Protein AF-A0A6P0XYM6-F1 (afdb_monomer_lite)

Foldseek 3Di:
DDDDDDDDDDDDPDDDDPDDPPPDDPPPPPPDPPPPPPLDLVVLLVQLQVCVVVVVLVSSLVSLVSSCVSPVLDLSSLQSNLVSCVVVVVNVSSLVSLVSSCVNPVPPPVSVVSNVD

Radius of gyration: 27.47 Å; chains: 1; bounding box: 40×89×28 Å

Sequence (117 aa):
MGGIISKLGKNLFLSVGFSLFTFLLPKVTLSQEEKLEIDDFDHWANLCSSLAEVEEYEEAIKACNTALGINPRDPFVWRDRGNIYFTLENYPEALASYSQVVKIEPNNSFAWTKQCL

Structure (mmCIF, N/CA/C/O backbone):
data_AF-A0A6P0XYM6-F1
#
_entry.id   AF-A0A6P0XYM6-F1
#
loop_
_atom_site.group_PDB
_atom_site.id
_atom_site.type_symbol
_atom_site.label_atom_id
_atom_site.label_alt_id
_atom_site.label_comp_id
_atom_site.label_asym_id
_atom_site.label_entity_id
_atom_site.label_seq_id
_atom_site.pdbx_PDB_ins_code
_atom_site.Cartn_x
_atom_site.Cartn_y
_atom_site.Cartn_z
_atom_site.occupancy
_atom_site.B_iso_or_equiv
_atom_site.auth_seq_id
_atom_site.auth_comp_id
_atom_site.auth_asym_id
_atom_site.auth_atom_id
_atom_site.pdbx_PDB_model_num
ATOM 1 N N . MET A 1 1 ? 17.983 72.719 -11.784 1.00 35.25 1 MET A N 1
ATOM 2 C CA . MET A 1 1 ? 18.115 73.626 -10.624 1.00 35.25 1 MET A CA 1
ATOM 3 C C . MET A 1 1 ? 16.992 73.321 -9.645 1.00 35.25 1 MET A C 1
ATOM 5 O O . MET A 1 1 ? 15.853 73.319 -10.082 1.00 35.25 1 MET A O 1
ATOM 9 N N . GLY A 1 2 ? 17.328 73.091 -8.371 1.00 32.12 2 GLY A N 1
ATOM 10 C CA . GLY A 1 2 ? 16.412 73.205 -7.224 1.00 32.12 2 GLY A CA 1
ATOM 11 C C . GLY A 1 2 ? 15.602 71.956 -6.866 1.00 32.12 2 GLY A C 1
ATOM 12 O O . GLY A 1 2 ? 14.736 71.548 -7.625 1.00 32.12 2 GLY A O 1
ATOM 13 N N . GLY A 1 3 ? 15.885 71.371 -5.698 1.00 36.28 3 GLY A N 1
ATOM 14 C CA . GLY A 1 3 ? 15.140 70.255 -5.105 1.00 36.28 3 GLY A CA 1
ATOM 15 C C . GLY A 1 3 ? 14.175 70.661 -3.980 1.00 36.28 3 GLY A C 1
ATOM 16 O O . GLY A 1 3 ? 13.936 71.846 -3.765 1.00 36.28 3 GLY A O 1
ATOM 17 N N . ILE A 1 4 ? 13.761 69.632 -3.216 1.00 42.31 4 ILE A N 1
ATOM 18 C CA . ILE A 1 4 ? 13.056 69.639 -1.910 1.00 42.31 4 ILE A CA 1
ATOM 19 C C . ILE A 1 4 ? 11.545 69.933 -2.064 1.00 42.31 4 ILE A C 1
ATOM 21 O O . ILE A 1 4 ? 11.159 70.916 -2.676 1.00 42.31 4 ILE A O 1
ATOM 25 N N . ILE A 1 5 ? 10.629 69.044 -1.651 1.00 45.69 5 ILE A N 1
ATOM 26 C CA . ILE A 1 5 ? 10.056 68.979 -0.291 1.00 45.69 5 ILE A CA 1
ATOM 27 C C . ILE A 1 5 ? 9.535 67.564 0.024 1.00 45.69 5 ILE A C 1
ATOM 29 O O . ILE A 1 5 ? 8.719 66.990 -0.693 1.00 45.69 5 ILE A O 1
ATOM 33 N N . SER A 1 6 ? 9.979 67.059 1.170 1.00 44.69 6 SER A N 1
ATOM 34 C CA . SER A 1 6 ? 9.407 65.975 1.962 1.00 44.69 6 SER A CA 1
ATOM 35 C C . SER A 1 6 ? 8.140 66.431 2.709 1.00 44.69 6 SER A C 1
ATOM 37 O O . SER A 1 6 ? 8.105 67.523 3.273 1.00 44.69 6 SER A O 1
ATOM 39 N N . LYS A 1 7 ? 7.107 65.583 2.792 1.00 43.75 7 LYS A N 1
ATOM 40 C CA . LYS A 1 7 ? 6.030 65.703 3.797 1.00 43.75 7 LYS A CA 1
ATOM 41 C C . LYS A 1 7 ? 5.384 64.329 3.990 1.00 43.75 7 LYS A C 1
ATOM 43 O O . LYS A 1 7 ? 4.822 63.775 3.060 1.00 43.75 7 LYS A O 1
ATOM 48 N N . LEU A 1 8 ? 5.700 63.624 5.074 1.00 33.31 8 LEU A N 1
ATOM 49 C CA . LEU A 1 8 ? 5.009 63.708 6.369 1.00 33.31 8 LEU A CA 1
ATOM 50 C C . LEU A 1 8 ? 3.490 63.534 6.249 1.00 33.31 8 LEU A C 1
ATOM 52 O O . LEU A 1 8 ? 2.782 64.438 5.822 1.00 33.31 8 LEU A O 1
ATOM 56 N N . GLY A 1 9 ? 3.025 62.392 6.748 1.00 38.97 9 GLY A N 1
ATOM 57 C CA . GLY A 1 9 ? 1.622 62.084 6.999 1.00 38.97 9 GLY A CA 1
ATOM 58 C C . GLY A 1 9 ? 1.487 60.784 7.786 1.00 38.97 9 GLY A C 1
ATOM 59 O O . GLY A 1 9 ? 0.801 59.865 7.364 1.00 38.97 9 GLY A O 1
ATOM 60 N N . LYS A 1 10 ? 2.232 60.672 8.893 1.00 42.97 10 LYS A N 1
ATOM 61 C CA . LYS A 1 10 ? 2.029 59.640 9.912 1.00 42.97 10 LYS A CA 1
ATOM 62 C C . LYS A 1 10 ? 0.618 59.773 10.506 1.00 42.97 10 LYS A C 1
ATOM 64 O O . LYS A 1 10 ? 0.174 60.891 10.743 1.00 42.97 10 LYS A O 1
ATOM 69 N N . ASN A 1 11 ? 0.055 58.627 10.886 1.00 37.22 11 ASN A N 1
ATOM 70 C CA . ASN A 1 11 ? -0.960 58.452 11.930 1.00 37.22 11 ASN A CA 1
ATOM 71 C C . ASN A 1 11 ? -2.390 58.900 11.598 1.00 37.22 11 ASN A C 1
ATOM 73 O O . ASN A 1 11 ? -2.699 60.073 11.759 1.00 37.22 11 ASN A O 1
ATOM 77 N N . LEU A 1 12 ? -3.284 57.938 11.314 1.00 40.41 12 LEU A N 1
ATOM 78 C CA . LEU A 1 12 ? -4.604 57.885 11.969 1.00 40.41 12 LEU A CA 1
ATOM 79 C C . LEU A 1 12 ? -5.346 56.548 11.735 1.00 40.41 12 LEU A C 1
ATOM 81 O O . LEU A 1 12 ? -6.488 56.529 11.296 1.00 40.41 12 LEU A O 1
ATOM 85 N N . PHE A 1 13 ? -4.737 55.402 12.058 1.00 49.50 13 PHE A N 1
ATOM 86 C CA . PHE A 1 13 ? -5.542 54.209 12.367 1.00 49.50 13 PHE A CA 1
ATOM 87 C C . PHE A 1 13 ? -5.931 54.268 13.840 1.00 49.50 13 PHE A C 1
ATOM 89 O O . PHE A 1 13 ? -5.355 53.584 14.678 1.00 49.50 13 PHE A O 1
ATOM 96 N N . LEU A 1 14 ? -6.885 55.137 14.159 1.00 37.50 14 LEU A N 1
ATOM 97 C CA . LEU A 1 14 ? -7.653 55.034 15.389 1.00 37.50 14 LEU A CA 1
ATOM 98 C C . LEU A 1 14 ? -9.105 55.372 15.075 1.00 37.50 14 LEU A C 1
ATOM 100 O O . LEU A 1 14 ? -9.419 56.502 14.727 1.00 37.50 14 LEU A O 1
ATOM 104 N N . SER A 1 15 ? -9.946 54.347 15.240 1.00 49.22 15 SER A N 1
ATOM 105 C CA . SER A 1 15 ? -11.312 54.441 15.754 1.00 49.22 15 SER A CA 1
ATOM 106 C C . SER A 1 15 ? -12.182 55.539 15.136 1.00 49.22 15 SER A C 1
ATOM 108 O O . SER A 1 15 ? -12.151 56.650 15.641 1.00 49.22 15 SER A O 1
ATOM 110 N N . VAL A 1 16 ? -13.038 55.195 14.167 1.00 39.41 16 VAL A N 1
ATOM 111 C CA . VAL A 1 16 ? -14.505 55.403 14.214 1.00 39.41 16 VAL A CA 1
ATOM 112 C C . VAL A 1 16 ? -15.128 54.604 13.055 1.00 39.41 16 VAL A C 1
ATOM 114 O O . VAL A 1 16 ? -14.701 54.736 11.914 1.00 39.41 16 VAL A O 1
ATOM 117 N N . GLY A 1 17 ? -16.191 53.842 13.330 1.00 40.00 17 GLY A N 1
ATOM 118 C CA . GLY A 1 17 ? -17.295 53.735 12.368 1.00 40.00 17 GLY A CA 1
ATOM 119 C C . GLY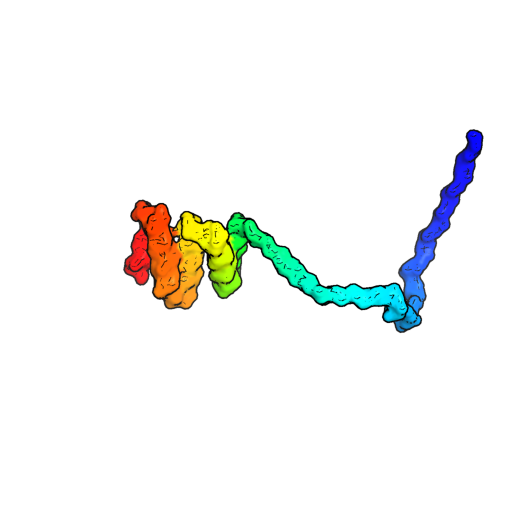 A 1 17 ? -17.435 52.431 11.591 1.00 40.00 17 GLY A C 1
ATOM 120 O O . GLY A 1 17 ? -17.285 52.391 10.374 1.00 40.00 17 GLY A O 1
ATOM 121 N N . PHE A 1 18 ? -17.877 51.387 12.285 1.00 55.28 18 PHE A N 1
ATOM 122 C CA . PHE A 1 18 ? -18.618 50.268 11.708 1.00 55.28 18 PHE A CA 1
ATOM 123 C C . PHE A 1 18 ? -19.977 50.770 11.168 1.00 55.28 18 PHE A C 1
ATOM 125 O O . PHE A 1 18 ? -20.994 50.605 11.827 1.00 55.28 18 PHE A O 1
ATOM 132 N N . SER A 1 19 ? -20.008 51.494 10.044 1.00 52.81 19 SER A N 1
ATOM 133 C CA . SER A 1 19 ? -21.212 51.749 9.221 1.00 52.81 19 SER A CA 1
ATOM 134 C C . SER A 1 19 ? -20.882 52.714 8.088 1.00 52.81 19 SER A C 1
ATOM 136 O O . SER A 1 19 ? -21.000 53.920 8.258 1.00 52.81 19 SER A O 1
ATOM 138 N N . LEU A 1 20 ? -20.437 52.167 6.952 1.00 44.12 20 LEU A N 1
ATOM 139 C CA . LEU A 1 20 ? -20.829 52.580 5.588 1.00 44.12 20 LEU A CA 1
ATOM 140 C C . LEU A 1 20 ? -20.044 51.827 4.494 1.00 44.12 20 LEU A C 1
ATOM 142 O O . LEU A 1 20 ? -20.381 51.942 3.321 1.00 44.12 20 LEU A O 1
ATOM 146 N N . PHE A 1 21 ? -19.024 51.030 4.836 1.00 47.12 21 PHE A N 1
ATOM 147 C CA . PHE A 1 21 ? -18.180 50.358 3.834 1.00 47.12 21 PHE A CA 1
ATOM 148 C C . PHE A 1 21 ? -18.735 49.015 3.318 1.00 47.12 21 PHE A C 1
ATOM 150 O O . PHE A 1 21 ? -17.989 48.157 2.863 1.00 47.12 21 PHE A O 1
ATOM 157 N N . THR A 1 22 ? -20.047 48.793 3.380 1.00 53.75 22 THR A N 1
ATOM 158 C CA . THR A 1 22 ? -20.675 47.598 2.784 1.00 53.75 22 THR A CA 1
ATOM 159 C C . THR A 1 22 ? -21.332 47.868 1.431 1.00 53.75 22 THR A C 1
ATOM 161 O O . THR A 1 22 ? -21.960 46.965 0.888 1.00 53.75 22 THR A O 1
ATOM 164 N N . PHE A 1 23 ? -21.179 49.067 0.848 1.00 56.94 23 PHE A N 1
ATOM 165 C CA . PHE A 1 23 ? -21.904 49.435 -0.378 1.00 56.94 23 PHE A CA 1
ATOM 166 C C . PHE A 1 23 ? -21.067 49.667 -1.644 1.00 56.94 23 PHE A C 1
ATOM 168 O O . PHE A 1 23 ? -21.627 50.046 -2.668 1.00 56.94 23 PHE A O 1
ATOM 175 N N . LEU A 1 24 ? -19.755 49.404 -1.640 1.00 49.81 24 LEU A N 1
ATOM 176 C CA . LEU A 1 24 ? -18.972 49.455 -2.882 1.00 49.81 24 LEU A CA 1
ATOM 177 C C . LEU A 1 24 ? -17.765 48.511 -2.881 1.00 49.81 24 LEU A C 1
ATOM 179 O O . LEU A 1 24 ? -16.643 48.904 -3.183 1.00 49.81 24 LEU A O 1
ATOM 183 N N . LEU A 1 25 ? -18.000 47.243 -2.565 1.00 48.12 25 LEU A N 1
ATOM 184 C CA . LEU A 1 25 ? -17.177 46.179 -3.124 1.00 48.12 25 LEU A CA 1
ATOM 185 C C . LEU A 1 25 ? -18.096 45.393 -4.058 1.00 48.12 25 LEU A C 1
ATOM 187 O O . LEU A 1 25 ? -19.218 45.073 -3.646 1.00 48.12 25 LEU A O 1
ATOM 191 N N . PRO A 1 26 ? -17.693 45.100 -5.311 1.00 42.78 26 PRO A N 1
ATOM 192 C CA . PRO A 1 26 ? -18.395 44.075 -6.065 1.00 42.78 26 PRO A CA 1
ATOM 193 C C . PRO A 1 26 ? -18.483 42.856 -5.151 1.00 42.78 26 PRO A C 1
ATOM 195 O O . PRO A 1 26 ? -17.541 42.579 -4.405 1.00 42.78 26 PRO A O 1
ATOM 198 N N . LYS A 1 27 ? -19.629 42.170 -5.154 1.00 50.44 27 LYS A N 1
ATOM 199 C CA . LYS A 1 27 ? -19.742 40.849 -4.543 1.00 50.44 27 LYS A CA 1
ATOM 200 C C . LYS A 1 27 ? -18.670 39.987 -5.208 1.00 50.44 27 LYS A C 1
ATOM 202 O O . LYS A 1 27 ? -18.920 39.413 -6.261 1.00 50.44 27 LYS A O 1
ATOM 207 N N . VAL A 1 28 ? -17.469 39.956 -4.635 1.00 46.78 28 VAL A N 1
ATOM 208 C CA . VAL A 1 28 ? -16.480 38.918 -4.871 1.00 46.78 28 VAL A CA 1
ATOM 209 C C . VAL A 1 28 ? -17.150 37.712 -4.258 1.00 46.78 28 VAL A C 1
ATOM 211 O O . VAL A 1 28 ? -17.059 37.444 -3.062 1.00 46.78 28 VAL A O 1
ATOM 214 N N . THR A 1 29 ? -17.989 37.077 -5.063 1.00 44.38 29 THR A N 1
ATOM 215 C CA . THR A 1 29 ? -18.433 35.734 -4.802 1.00 44.38 29 THR A CA 1
ATOM 216 C C . THR A 1 29 ? -17.140 34.936 -4.776 1.00 44.38 29 THR A C 1
ATOM 218 O O . THR A 1 29 ? -16.540 34.673 -5.814 1.00 44.38 29 THR A O 1
ATOM 221 N N . LEU A 1 30 ? -16.662 34.624 -3.570 1.00 48.62 30 LEU A N 1
ATOM 222 C CA . LEU A 1 30 ? -15.760 33.504 -3.329 1.00 48.62 30 LEU A CA 1
ATOM 223 C C . LEU A 1 30 ? -16.553 32.240 -3.697 1.00 48.62 30 LEU A C 1
ATOM 225 O O . LEU A 1 30 ? -17.030 31.505 -2.844 1.00 48.62 30 LEU A O 1
ATOM 229 N N . SER A 1 31 ? -16.837 32.078 -4.984 1.00 42.66 31 SER A N 1
ATOM 230 C CA . SER A 1 31 ? -17.588 30.980 -5.575 1.00 42.66 31 SER A CA 1
ATOM 231 C C . SER A 1 31 ? -16.676 30.344 -6.603 1.00 42.66 31 SER A C 1
ATOM 233 O O . SER A 1 31 ? -16.798 30.585 -7.798 1.00 42.66 31 SER A O 1
ATOM 235 N N . GLN A 1 32 ? -15.642 29.715 -6.071 1.00 41.91 32 GLN A N 1
ATOM 236 C CA . GLN A 1 32 ? -15.184 28.367 -6.365 1.00 41.91 32 GLN A CA 1
ATOM 237 C C . GLN A 1 32 ? -13.833 28.296 -5.650 1.00 41.91 32 GLN A C 1
ATOM 239 O O . GLN A 1 32 ? -12.910 29.026 -6.006 1.00 41.91 32 GLN A O 1
ATOM 244 N N . GLU A 1 33 ? -13.705 27.457 -4.623 1.00 50.03 33 GLU A N 1
ATOM 245 C CA . GLU A 1 33 ? -12.384 26.916 -4.314 1.00 50.03 33 GLU A CA 1
ATOM 246 C C . GLU A 1 33 ? -11.983 26.132 -5.563 1.00 50.03 33 GLU A C 1
ATOM 248 O O . GLU A 1 33 ? -12.487 25.038 -5.820 1.00 50.03 33 GLU A O 1
ATOM 253 N N . GLU A 1 34 ? -11.183 26.757 -6.423 1.00 52.84 34 GLU A N 1
ATOM 254 C CA . GLU A 1 34 ? -10.508 26.075 -7.512 1.00 52.84 34 GLU A CA 1
ATOM 255 C C . GLU A 1 34 ? -9.600 25.051 -6.838 1.00 52.84 34 GLU A C 1
ATOM 257 O O . GLU A 1 34 ? -8.527 25.379 -6.333 1.00 52.84 34 GLU A O 1
ATOM 262 N N . LYS A 1 35 ? -10.107 23.822 -6.702 1.00 53.44 35 LYS A N 1
ATOM 263 C CA . LYS A 1 35 ? -9.343 22.678 -6.228 1.00 53.44 35 LYS A CA 1
ATOM 264 C C . LYS A 1 35 ? -8.232 22.495 -7.247 1.00 53.44 35 LYS A C 1
ATOM 266 O O . LYS A 1 35 ? -8.457 21.867 -8.276 1.00 53.44 35 LYS A O 1
ATOM 271 N N . LEU A 1 36 ? -7.090 23.130 -6.991 1.00 60.19 36 LEU A N 1
ATOM 272 C CA . LEU A 1 36 ? -5.899 23.013 -7.811 1.00 60.19 36 LEU A CA 1
ATOM 273 C C . LEU A 1 36 ? -5.631 21.515 -7.945 1.00 60.19 36 LEU A C 1
ATOM 275 O O . LEU A 1 36 ? -5.310 20.843 -6.963 1.00 60.19 36 LEU A O 1
ATOM 279 N N . GLU A 1 37 ? -5.878 20.981 -9.136 1.00 60.25 37 GLU A N 1
ATOM 280 C CA . GLU A 1 37 ? -5.621 19.587 -9.450 1.00 60.25 37 GLU A CA 1
ATOM 281 C C . GLU A 1 37 ? -4.107 19.457 -9.578 1.00 60.25 37 GLU A C 1
ATOM 283 O O . GLU A 1 37 ? -3.517 19.660 -10.635 1.00 60.25 37 GLU A O 1
ATOM 288 N N . ILE A 1 38 ? -3.458 19.249 -8.434 1.00 70.06 38 ILE A N 1
ATOM 289 C CA . ILE A 1 38 ? -2.038 18.937 -8.370 1.00 70.06 38 ILE A CA 1
ATOM 290 C C . ILE A 1 38 ? -1.911 17.510 -8.910 1.00 70.06 38 ILE A C 1
ATOM 292 O O . ILE A 1 38 ? -2.043 16.549 -8.159 1.00 70.06 38 ILE A O 1
ATOM 296 N N . ASP A 1 39 ? -1.725 17.367 -10.220 1.00 78.12 39 ASP A N 1
ATOM 297 C CA . ASP A 1 39 ? -1.426 16.092 -10.889 1.00 78.12 39 ASP A CA 1
ATOM 298 C C . ASP A 1 39 ? 0.075 15.776 -10.779 1.00 78.12 39 ASP A C 1
ATOM 300 O O . ASP A 1 39 ? 0.798 15.646 -11.765 1.00 78.12 39 ASP A O 1
ATOM 304 N N . ASP A 1 40 ? 0.575 15.766 -9.544 1.00 91.12 40 ASP A N 1
ATOM 305 C CA . ASP A 1 40 ? 1.959 15.429 -9.231 1.00 91.12 40 ASP A CA 1
ATOM 306 C C . ASP A 1 40 ? 1.995 14.127 -8.435 1.00 91.12 40 ASP A C 1
ATOM 308 O O . ASP A 1 40 ? 1.483 14.044 -7.314 1.00 91.12 40 ASP A O 1
ATOM 312 N N . PHE A 1 41 ? 2.599 13.100 -9.029 1.00 95.25 41 PHE A N 1
ATOM 313 C CA . PHE A 1 41 ? 2.739 11.791 -8.404 1.00 95.25 41 PHE A CA 1
ATOM 314 C C . PHE A 1 41 ? 3.464 11.888 -7.059 1.00 95.25 41 PHE A C 1
ATOM 316 O O . PHE A 1 41 ? 2.985 11.323 -6.073 1.00 95.25 41 PHE A O 1
ATOM 323 N N . ASP A 1 42 ? 4.578 12.625 -7.007 1.00 96.06 42 ASP A N 1
ATOM 324 C CA . ASP A 1 42 ? 5.419 12.698 -5.813 1.00 96.06 42 ASP A CA 1
ATOM 325 C C . ASP A 1 42 ? 4.656 13.349 -4.657 1.00 96.06 42 ASP A C 1
ATOM 327 O O . ASP A 1 42 ? 4.730 12.884 -3.518 1.00 96.06 42 ASP A O 1
ATOM 331 N N . HIS A 1 43 ? 3.860 14.384 -4.936 1.00 95.62 43 HIS A N 1
ATOM 332 C CA . HIS A 1 43 ? 2.981 14.995 -3.944 1.00 95.62 43 HIS A CA 1
ATOM 333 C C . HIS A 1 43 ? 2.023 13.976 -3.309 1.00 95.62 43 HIS A C 1
ATOM 335 O O . HIS A 1 43 ? 1.991 13.845 -2.083 1.00 95.62 43 HIS A O 1
ATOM 341 N N . TRP A 1 44 ? 1.262 13.236 -4.120 1.00 97.62 44 TRP A N 1
ATOM 342 C CA . TRP A 1 44 ? 0.271 12.284 -3.609 1.00 97.62 44 TRP A CA 1
ATOM 343 C C . TRP A 1 44 ? 0.903 11.060 -2.944 1.00 97.62 44 TRP A C 1
ATOM 345 O O . TRP A 1 44 ? 0.367 10.570 -1.948 1.00 97.62 44 TRP A O 1
ATOM 355 N N . ALA A 1 45 ? 2.041 10.582 -3.452 1.00 98.25 45 ALA A N 1
ATOM 356 C CA . ALA A 1 45 ? 2.785 9.475 -2.858 1.00 98.25 45 ALA A CA 1
ATOM 357 C C . ALA A 1 45 ? 3.336 9.856 -1.475 1.00 98.25 45 ALA A C 1
ATOM 359 O O . ALA A 1 45 ? 3.142 9.122 -0.503 1.00 98.25 45 ALA A O 1
ATOM 360 N N . ASN A 1 46 ? 3.938 11.042 -1.355 1.00 98.12 46 ASN A N 1
ATOM 361 C CA . ASN A 1 46 ? 4.416 11.551 -0.071 1.00 98.12 46 ASN A CA 1
ATOM 362 C C . ASN A 1 46 ? 3.256 11.793 0.901 1.00 98.12 46 ASN A C 1
ATOM 364 O O . ASN A 1 46 ? 3.350 11.420 2.066 1.00 98.12 46 ASN A O 1
ATOM 368 N N . LEU A 1 47 ? 2.139 12.352 0.425 1.00 97.50 47 LEU A N 1
ATOM 369 C CA . LEU A 1 47 ? 0.953 12.579 1.250 1.00 97.50 47 LEU A CA 1
ATOM 370 C C . LEU A 1 47 ? 0.352 11.264 1.775 1.00 97.50 47 LEU A C 1
ATOM 372 O O . LEU A 1 47 ? 0.022 11.184 2.954 1.00 97.50 47 LEU A O 1
ATOM 376 N N . CYS A 1 48 ? 0.258 10.231 0.931 1.00 98.44 48 CYS A N 1
ATOM 377 C CA . CYS A 1 48 ? -0.135 8.867 1.313 1.00 98.44 48 CYS A CA 1
ATOM 378 C C . CYS A 1 48 ? 0.723 8.345 2.475 1.00 98.44 48 CYS A C 1
ATOM 380 O O . CYS A 1 48 ? 0.177 7.935 3.500 1.00 98.44 48 CYS A O 1
ATOM 382 N N . SER A 1 49 ? 2.053 8.421 2.350 1.00 98.44 49 SER A N 1
ATOM 383 C CA . SER A 1 49 ? 2.978 7.975 3.397 1.00 98.44 49 SER A CA 1
ATOM 384 C C . SER A 1 49 ? 2.841 8.803 4.677 1.00 98.44 49 SER A C 1
ATOM 386 O O . SER A 1 49 ? 2.693 8.241 5.758 1.00 98.44 49 SER A O 1
ATOM 388 N N . SER A 1 50 ? 2.851 10.135 4.580 1.00 98.44 50 SER A N 1
ATOM 389 C CA . SER A 1 50 ? 2.801 11.013 5.755 1.00 98.44 50 SER A CA 1
ATOM 390 C C . SER A 1 50 ? 1.488 10.902 6.526 1.00 98.44 50 SER A C 1
ATOM 392 O O . SER A 1 50 ? 1.507 10.923 7.751 1.00 98.44 50 SER A O 1
ATOM 394 N N . LEU A 1 51 ? 0.352 10.760 5.836 1.00 98.56 51 LEU A N 1
ATOM 395 C CA . LEU A 1 51 ? -0.942 10.549 6.492 1.00 98.56 51 LEU A CA 1
ATOM 396 C C . LEU A 1 51 ? -1.007 9.189 7.191 1.00 98.56 51 LEU A C 1
ATOM 398 O O . LEU A 1 51 ? -1.538 9.099 8.294 1.00 98.56 51 LEU A O 1
ATOM 402 N N . ALA A 1 52 ? -0.419 8.149 6.592 1.00 98.19 52 ALA A N 1
ATOM 403 C CA . ALA A 1 52 ? -0.323 6.838 7.225 1.00 98.19 52 ALA A CA 1
ATOM 404 C C . ALA A 1 52 ? 0.520 6.872 8.510 1.00 98.19 52 ALA A C 1
ATOM 406 O O . ALA A 1 52 ? 0.175 6.201 9.479 1.00 98.19 52 ALA A O 1
ATOM 407 N N . GLU A 1 53 ? 1.598 7.663 8.539 1.00 98.06 53 GLU A N 1
ATOM 408 C CA . GLU A 1 53 ? 2.451 7.841 9.725 1.00 98.06 53 GLU A CA 1
ATOM 409 C C . GLU A 1 53 ? 1.736 8.537 10.889 1.00 98.06 53 GLU A C 1
ATOM 411 O O . GLU A 1 53 ? 2.059 8.269 12.046 1.00 98.06 53 GLU A O 1
ATOM 416 N N . VAL A 1 54 ? 0.773 9.417 10.598 1.00 98.31 54 VAL A N 1
ATOM 417 C CA . VAL A 1 54 ? -0.069 10.075 11.614 1.00 98.31 54 VAL A CA 1
ATOM 418 C C . VAL A 1 54 ? -1.410 9.367 11.830 1.00 98.31 54 VAL A C 1
ATOM 420 O O . VAL A 1 54 ? -2.281 9.915 12.496 1.00 98.31 54 VAL A O 1
ATOM 423 N N . GLU A 1 55 ? -1.557 8.151 11.296 1.00 97.56 55 GLU A N 1
ATOM 424 C CA . GLU A 1 55 ? -2.725 7.275 11.458 1.00 97.56 55 GLU A CA 1
ATOM 425 C C . GLU A 1 55 ? -4.048 7.824 10.877 1.00 97.56 55 GLU A C 1
ATOM 427 O O . GLU A 1 55 ? -5.128 7.332 11.196 1.00 97.56 55 GLU A O 1
ATOM 432 N N . GLU A 1 56 ? -3.977 8.792 9.960 1.00 98.44 56 GLU A N 1
ATOM 433 C CA . GLU A 1 56 ? -5.127 9.321 9.206 1.00 98.44 56 GLU A CA 1
ATOM 434 C C . GLU A 1 56 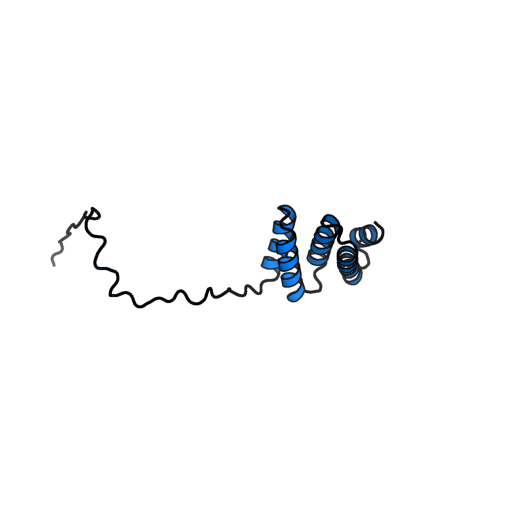? -5.401 8.419 7.988 1.00 98.44 56 GLU A C 1
ATOM 436 O O . GLU A 1 56 ? -5.120 8.758 6.830 1.00 98.44 56 GLU A O 1
ATOM 441 N N . TYR A 1 57 ? -5.861 7.196 8.257 1.00 98.44 57 TYR A N 1
ATOM 442 C CA . TYR A 1 57 ? -5.851 6.101 7.287 1.00 98.44 57 TYR A CA 1
ATOM 443 C C . TYR A 1 57 ? -6.800 6.297 6.097 1.00 98.44 57 TYR A C 1
ATOM 445 O O . TYR A 1 57 ? -6.442 5.946 4.967 1.00 98.44 57 TYR A O 1
ATOM 453 N N . GLU A 1 58 ? -7.994 6.851 6.297 1.00 98.12 58 GLU A N 1
ATOM 454 C CA . GLU A 1 58 ? -8.958 7.094 5.221 1.00 98.12 58 GLU A CA 1
ATOM 455 C C . GLU A 1 58 ? -8.427 8.109 4.199 1.00 98.12 58 GLU A C 1
ATOM 457 O O . GLU A 1 58 ? -8.521 7.895 2.983 1.00 98.12 58 GLU A O 1
ATOM 462 N N . GLU A 1 59 ? -7.854 9.212 4.672 1.00 97.94 59 GLU A N 1
ATOM 463 C CA . GLU A 1 59 ? -7.215 10.240 3.853 1.00 97.94 59 GLU A CA 1
ATOM 464 C C . GLU A 1 59 ? -5.952 9.692 3.188 1.00 97.94 59 GLU A C 1
ATOM 466 O O . GLU A 1 59 ? -5.746 9.937 1.993 1.00 97.94 59 GLU A O 1
ATOM 471 N N . ALA A 1 60 ? -5.158 8.896 3.910 1.00 98.62 60 ALA A N 1
ATOM 472 C CA . ALA A 1 60 ? -3.989 8.222 3.358 1.00 98.62 60 ALA A CA 1
ATOM 473 C C . ALA A 1 60 ? -4.385 7.337 2.171 1.00 98.62 60 ALA A C 1
ATOM 475 O O . ALA A 1 60 ? -3.834 7.492 1.084 1.00 98.62 60 ALA A O 1
ATOM 476 N N . ILE A 1 61 ? -5.409 6.488 2.316 1.00 98.81 61 ILE A N 1
ATOM 477 C CA . ILE A 1 61 ? -5.914 5.631 1.231 1.00 98.81 61 ILE A CA 1
ATOM 478 C C . ILE A 1 61 ? -6.341 6.460 0.016 1.00 98.81 61 ILE A C 1
ATOM 480 O O . ILE A 1 61 ? -6.020 6.086 -1.117 1.00 98.81 61 ILE A O 1
ATOM 484 N N . LYS A 1 62 ? -7.050 7.581 0.218 1.00 98.44 62 LYS A N 1
ATOM 485 C CA . LYS A 1 62 ? -7.429 8.484 -0.885 1.00 98.44 62 LYS A CA 1
ATOM 486 C C . LYS A 1 62 ? -6.183 9.006 -1.600 1.00 98.44 62 LYS A C 1
ATOM 488 O O . LYS A 1 62 ? -6.131 8.928 -2.824 1.00 98.44 62 LYS A O 1
ATOM 493 N N . ALA A 1 63 ? -5.178 9.469 -0.858 1.00 98.19 63 ALA A N 1
ATOM 494 C CA . ALA A 1 63 ? -3.924 9.952 -1.429 1.00 98.19 63 ALA A CA 1
ATOM 495 C C . ALA A 1 63 ? -3.168 8.848 -2.185 1.00 98.19 63 ALA A C 1
ATOM 497 O O . ALA A 1 63 ? -2.754 9.067 -3.324 1.00 98.19 63 ALA A O 1
ATOM 498 N N . CYS A 1 64 ? -3.077 7.637 -1.621 1.00 98.56 64 CYS A N 1
ATOM 499 C CA . CYS A 1 64 ? -2.443 6.500 -2.287 1.00 98.56 64 CYS A CA 1
ATOM 500 C C . CYS A 1 64 ? -3.179 6.151 -3.588 1.00 98.56 64 CYS A C 1
ATOM 502 O O . CYS A 1 64 ? -2.552 5.880 -4.606 1.00 98.56 64 CYS A O 1
ATOM 504 N N . ASN A 1 65 ? -4.515 6.170 -3.584 1.00 98.56 65 ASN A N 1
ATOM 505 C CA . ASN A 1 65 ? -5.311 5.890 -4.777 1.00 98.56 65 ASN A CA 1
ATOM 506 C C . ASN A 1 65 ? -5.134 6.957 -5.858 1.00 98.56 65 ASN A C 1
ATOM 508 O O . ASN A 1 65 ? -5.056 6.599 -7.031 1.00 98.56 65 ASN A O 1
ATOM 512 N N . THR A 1 66 ? -5.027 8.234 -5.484 1.00 97.19 66 THR A N 1
ATOM 513 C CA . THR A 1 66 ? -4.701 9.296 -6.441 1.00 97.19 66 THR A CA 1
ATOM 514 C C . THR A 1 66 ? -3.308 9.082 -7.031 1.00 97.19 66 THR A C 1
ATOM 516 O O . THR A 1 66 ? -3.182 9.025 -8.250 1.00 97.19 66 THR A O 1
ATOM 519 N N . ALA A 1 67 ? -2.285 8.845 -6.200 1.00 98.19 67 ALA A N 1
ATOM 520 C CA . ALA A 1 67 ? -0.924 8.557 -6.665 1.00 98.19 67 ALA A CA 1
ATOM 521 C C . ALA A 1 67 ? -0.879 7.352 -7.622 1.00 98.19 67 ALA A C 1
ATOM 523 O O . ALA A 1 67 ? -0.268 7.421 -8.686 1.00 98.19 67 ALA A O 1
ATOM 524 N N . LEU A 1 68 ? -1.583 6.266 -7.291 1.00 98.19 68 LEU A N 1
ATOM 525 C CA . LEU A 1 68 ? -1.689 5.074 -8.141 1.00 98.19 68 LEU A CA 1
ATOM 526 C C . LEU A 1 68 ? -2.515 5.306 -9.414 1.00 98.19 68 LEU A C 1
ATOM 528 O O . LEU A 1 68 ? -2.331 4.584 -10.392 1.00 98.19 68 LEU A O 1
ATOM 532 N N . GLY A 1 69 ? -3.413 6.292 -9.417 1.00 97.50 69 GLY A N 1
ATOM 533 C CA . GLY A 1 69 ? -4.099 6.758 -10.621 1.00 97.50 69 GLY A CA 1
ATOM 534 C C . GLY A 1 69 ? -3.144 7.429 -11.611 1.00 97.50 69 GLY A C 1
ATOM 535 O O . GLY A 1 69 ? -3.305 7.249 -12.816 1.00 97.50 69 GLY A O 1
ATOM 536 N N . ILE A 1 70 ? -2.127 8.131 -11.100 1.00 95.94 70 ILE A N 1
ATOM 537 C CA . ILE A 1 70 ? -1.089 8.809 -11.893 1.00 95.94 70 ILE A CA 1
ATOM 538 C C . ILE A 1 70 ? -0.013 7.808 -12.341 1.00 95.94 70 ILE A C 1
ATOM 540 O O . ILE A 1 70 ? 0.291 7.694 -13.529 1.00 95.94 70 ILE A O 1
ATOM 544 N N . ASN A 1 71 ? 0.543 7.035 -11.402 1.00 96.88 71 ASN A N 1
ATOM 545 C CA . ASN A 1 71 ? 1.518 5.981 -11.675 1.00 96.88 71 ASN A CA 1
ATOM 546 C C . ASN A 1 71 ? 1.101 4.652 -11.015 1.00 96.88 71 ASN A C 1
ATOM 548 O O . ASN A 1 71 ? 1.449 4.377 -9.864 1.00 96.88 71 ASN A O 1
ATOM 552 N N . PRO A 1 72 ? 0.430 3.757 -11.760 1.00 97.69 72 PRO A N 1
ATOM 553 C CA . PRO A 1 72 ? -0.051 2.486 -11.220 1.00 97.69 72 PRO A CA 1
ATOM 554 C C . PRO A 1 72 ? 1.059 1.448 -11.016 1.00 97.69 72 PRO A C 1
ATOM 556 O O . PRO A 1 72 ? 0.776 0.340 -10.558 1.00 97.69 72 PRO A O 1
ATOM 559 N N . ARG A 1 73 ? 2.306 1.744 -11.401 1.00 97.50 73 ARG A N 1
ATOM 560 C CA . ARG A 1 73 ? 3.436 0.807 -11.330 1.00 97.50 73 ARG A CA 1
ATOM 561 C C . ARG A 1 73 ? 4.409 1.122 -10.199 1.00 97.50 73 ARG A C 1
ATOM 563 O O . ARG A 1 73 ? 5.473 0.512 -10.176 1.00 97.50 73 ARG A O 1
ATOM 570 N N . ASP A 1 74 ? 4.069 2.028 -9.285 1.00 98.19 74 ASP A N 1
ATOM 571 C CA . ASP A 1 74 ? 4.928 2.313 -8.141 1.00 98.19 74 ASP A CA 1
ATOM 572 C C . ASP A 1 74 ? 4.744 1.279 -7.010 1.00 98.19 74 ASP A C 1
ATOM 574 O O . ASP A 1 74 ? 3.672 1.212 -6.400 1.00 98.19 74 ASP A O 1
ATOM 578 N N . PRO A 1 75 ? 5.758 0.449 -6.710 1.00 97.75 75 PRO A N 1
ATOM 579 C CA . PRO A 1 75 ? 5.640 -0.599 -5.702 1.00 97.75 75 PRO A CA 1
ATOM 580 C C . PRO A 1 75 ? 5.588 -0.046 -4.270 1.00 97.75 75 PRO A C 1
ATOM 582 O O . PRO A 1 75 ? 5.047 -0.721 -3.392 1.00 97.75 75 PRO A O 1
ATOM 585 N N . PHE A 1 76 ? 6.110 1.158 -4.012 1.00 97.94 76 PHE A N 1
ATOM 586 C CA . PHE A 1 76 ? 6.116 1.757 -2.677 1.00 97.94 76 PHE A CA 1
ATOM 587 C C . PHE A 1 76 ? 4.716 2.215 -2.277 1.00 97.94 76 PHE A C 1
ATOM 589 O O . PHE A 1 76 ? 4.246 1.836 -1.208 1.00 97.94 76 PHE A O 1
ATOM 596 N N . VAL A 1 77 ? 3.993 2.898 -3.164 1.00 98.56 77 VAL A N 1
ATOM 597 C CA . VAL A 1 77 ? 2.613 3.321 -2.887 1.00 98.56 77 VAL A CA 1
ATOM 598 C C . VAL A 1 77 ? 1.686 2.110 -2.717 1.00 98.56 77 VAL A C 1
ATOM 600 O O . VAL A 1 77 ? 0.855 2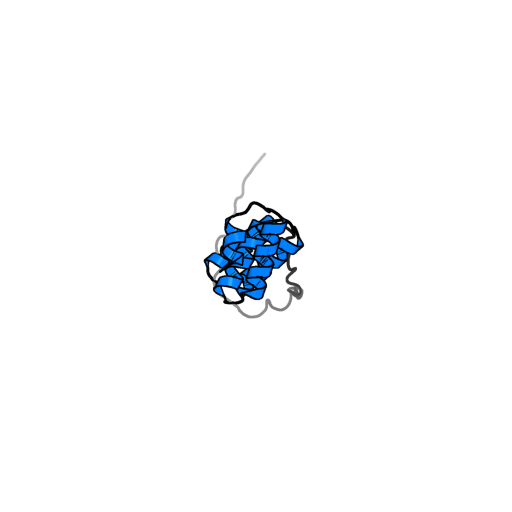.089 -1.808 1.00 98.56 77 VAL A O 1
ATOM 603 N N . TRP A 1 78 ? 1.843 1.052 -3.525 1.00 98.69 78 TRP A N 1
ATOM 604 C CA . TRP A 1 78 ? 1.099 -0.203 -3.321 1.00 98.69 78 TRP A CA 1
ATOM 605 C C . TRP A 1 78 ? 1.414 -0.860 -1.973 1.00 98.69 78 TRP A C 1
ATOM 607 O O . TRP A 1 78 ? 0.509 -1.379 -1.314 1.00 98.69 78 TRP A O 1
ATOM 617 N N . ARG A 1 79 ? 2.683 -0.843 -1.552 1.00 98.38 79 ARG A N 1
ATOM 618 C CA . ARG A 1 79 ? 3.112 -1.360 -0.249 1.00 98.38 79 ARG A CA 1
ATOM 619 C C . ARG A 1 79 ? 2.494 -0.558 0.892 1.00 98.38 79 ARG A C 1
ATOM 621 O O . ARG A 1 79 ? 1.962 -1.165 1.819 1.00 98.38 79 ARG A O 1
ATOM 628 N N . ASP A 1 80 ? 2.547 0.766 0.821 1.00 98.56 80 ASP A N 1
ATOM 629 C CA . ASP A 1 80 ? 2.053 1.649 1.878 1.00 98.56 80 ASP A CA 1
ATOM 630 C C . ASP A 1 80 ? 0.533 1.526 2.004 1.00 98.56 80 ASP A C 1
ATOM 632 O O . ASP A 1 80 ? 0.022 1.292 3.098 1.00 98.56 80 ASP A O 1
ATOM 636 N N . ARG A 1 81 ? -0.187 1.487 0.876 1.00 98.75 81 ARG A N 1
ATOM 637 C CA . ARG A 1 81 ? -1.622 1.180 0.860 1.00 98.75 81 ARG A CA 1
ATOM 638 C C . ARG A 1 81 ? -1.940 -0.193 1.456 1.00 98.75 81 ARG A C 1
ATOM 640 O O . ARG A 1 81 ? -2.910 -0.333 2.196 1.00 98.75 81 ARG A O 1
ATOM 647 N N . GLY A 1 82 ? -1.122 -1.202 1.155 1.00 98.31 82 GLY A N 1
ATOM 648 C CA . GLY A 1 82 ? -1.246 -2.533 1.749 1.00 98.31 82 GLY A CA 1
ATOM 649 C C . GLY A 1 82 ? -1.058 -2.521 3.266 1.00 98.31 82 GLY A C 1
ATOM 650 O O . GLY A 1 82 ? -1.848 -3.133 3.978 1.00 98.31 82 GLY A O 1
ATOM 651 N N . ASN A 1 83 ? -0.063 -1.782 3.764 1.00 98.38 83 ASN A N 1
ATOM 652 C CA . ASN A 1 83 ? 0.183 -1.622 5.198 1.00 98.38 83 ASN A CA 1
ATOM 653 C C . ASN A 1 83 ? -0.983 -0.921 5.900 1.00 98.38 83 ASN A C 1
ATOM 655 O O . ASN A 1 83 ? -1.404 -1.392 6.951 1.00 98.38 83 ASN A O 1
ATOM 659 N N . ILE A 1 84 ? -1.534 0.141 5.305 1.00 98.62 84 ILE A N 1
ATOM 660 C CA . ILE A 1 84 ? -2.699 0.847 5.854 1.00 98.62 84 ILE A CA 1
ATOM 661 C C . ILE A 1 84 ? -3.888 -0.112 5.994 1.00 98.62 84 ILE A C 1
ATOM 663 O O . ILE A 1 84 ? -4.446 -0.252 7.079 1.00 98.62 84 ILE A O 1
ATOM 667 N N . TYR A 1 85 ? -4.246 -0.830 4.924 1.00 98.69 85 TYR A N 1
ATOM 668 C CA . TYR A 1 85 ? -5.349 -1.794 4.980 1.00 98.69 85 TYR A CA 1
ATOM 669 C C . TYR A 1 85 ? -5.091 -2.940 5.961 1.00 98.69 85 TYR A C 1
ATOM 671 O O . TYR A 1 85 ? -6.025 -3.390 6.617 1.00 98.69 85 TYR A O 1
ATOM 679 N N . PHE A 1 86 ? -3.841 -3.391 6.096 1.00 97.94 86 PHE A N 1
ATOM 680 C CA . PHE A 1 86 ? -3.472 -4.407 7.079 1.00 97.94 86 PHE A CA 1
ATOM 681 C C . PHE A 1 86 ? -3.689 -3.908 8.514 1.00 97.94 86 PHE A C 1
ATOM 683 O O . PHE A 1 86 ? -4.237 -4.642 9.332 1.00 97.94 86 PHE A O 1
ATOM 690 N N . THR A 1 87 ? -3.298 -2.665 8.816 1.00 97.75 87 THR A N 1
ATOM 691 C CA . THR A 1 87 ? -3.521 -2.038 10.129 1.00 97.75 87 THR A CA 1
ATOM 692 C C . THR A 1 87 ? -5.006 -1.859 10.437 1.00 97.75 87 THR A C 1
ATOM 694 O O . THR A 1 87 ? -5.423 -2.059 11.571 1.00 97.75 87 THR A O 1
ATOM 697 N N . LEU A 1 88 ? -5.817 -1.552 9.422 1.00 98.06 88 LEU A N 1
ATOM 698 C CA . LEU A 1 88 ? -7.279 -1.490 9.527 1.00 98.06 88 LEU A CA 1
ATOM 699 C C . LEU A 1 88 ? -7.958 -2.873 9.584 1.00 98.06 88 LEU A C 1
ATOM 701 O O . LEU A 1 88 ? -9.183 -2.949 9.511 1.00 98.06 88 LEU A O 1
ATOM 705 N N . GLU A 1 89 ? -7.185 -3.963 9.642 1.00 97.69 89 GLU A N 1
ATOM 706 C CA . GLU A 1 89 ? -7.663 -5.354 9.589 1.00 97.69 89 GLU A CA 1
ATOM 707 C C . GLU A 1 89 ? -8.478 -5.688 8.322 1.00 97.69 89 GLU A C 1
ATOM 709 O O . GLU A 1 89 ? -9.168 -6.706 8.240 1.00 97.69 89 GLU A O 1
ATOM 714 N N . ASN A 1 90 ? -8.357 -4.865 7.276 1.00 98.25 90 ASN A N 1
ATOM 715 C CA . ASN A 1 90 ? -8.961 -5.109 5.976 1.00 98.25 90 ASN A CA 1
ATOM 716 C C . ASN A 1 90 ? -8.019 -5.943 5.093 1.00 98.25 90 ASN A C 1
ATOM 718 O O . ASN A 1 90 ? -7.402 -5.471 4.130 1.00 98.25 90 ASN A O 1
ATOM 722 N N . TYR A 1 91 ? -7.875 -7.213 5.464 1.00 97.06 91 TYR A N 1
A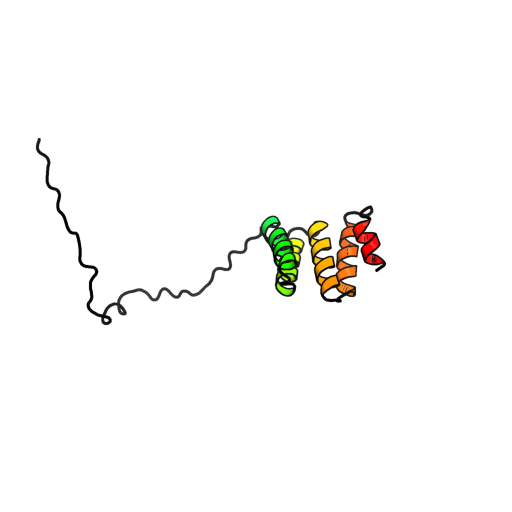TOM 723 C CA . TYR A 1 91 ? -6.926 -8.131 4.839 1.00 97.06 91 TYR A CA 1
ATOM 724 C C . TYR A 1 91 ? -7.132 -8.361 3.332 1.00 97.06 91 TYR A C 1
ATOM 726 O O . TYR A 1 91 ? -6.121 -8.439 2.628 1.00 97.06 91 TYR A O 1
ATOM 734 N N . PRO A 1 92 ? -8.360 -8.454 2.779 1.00 97.75 92 PRO A N 1
ATOM 735 C CA . PRO A 1 92 ? -8.526 -8.660 1.340 1.00 97.75 92 PRO A CA 1
ATOM 736 C C . PRO A 1 92 ? -7.898 -7.530 0.502 1.00 97.75 92 PRO A C 1
ATOM 738 O O . PRO A 1 92 ? -7.171 -7.799 -0.459 1.00 97.75 92 PRO A O 1
ATOM 741 N N . GLU A 1 93 ? -8.087 -6.273 0.895 1.00 98.31 93 GLU A N 1
ATOM 742 C CA . GLU A 1 93 ? -7.528 -5.102 0.217 1.00 98.31 93 GLU A CA 1
ATOM 743 C C . GLU A 1 93 ? -6.019 -4.966 0.452 1.00 98.31 93 GLU A C 1
ATOM 745 O O . GLU A 1 93 ? -5.278 -4.564 -0.460 1.00 98.31 93 GLU A O 1
ATOM 750 N N . ALA A 1 94 ? -5.539 -5.359 1.636 1.00 98.38 94 ALA A N 1
ATOM 751 C CA . ALA A 1 94 ? -4.112 -5.447 1.927 1.00 98.38 94 ALA A CA 1
ATOM 752 C C . ALA A 1 94 ? -3.424 -6.456 0.993 1.00 98.38 94 ALA A C 1
ATOM 754 O O . ALA A 1 94 ? -2.484 -6.104 0.274 1.00 98.38 94 ALA A O 1
ATOM 755 N N . LEU A 1 95 ? -3.953 -7.682 0.912 1.00 98.00 95 LEU A N 1
ATOM 756 C CA . LEU A 1 95 ? -3.463 -8.743 0.028 1.00 98.00 95 LEU A CA 1
ATOM 757 C C . LEU A 1 95 ? -3.526 -8.333 -1.442 1.00 98.00 95 LEU A C 1
ATOM 759 O O . LEU A 1 95 ? -2.580 -8.589 -2.193 1.00 98.00 95 LEU A O 1
ATOM 763 N N . ALA A 1 96 ? -4.603 -7.668 -1.867 1.00 98.12 96 ALA A N 1
ATOM 764 C CA . ALA A 1 96 ? -4.715 -7.142 -3.222 1.00 98.12 96 ALA A CA 1
ATOM 765 C C . ALA A 1 96 ? -3.592 -6.140 -3.528 1.00 98.12 96 ALA A C 1
ATOM 767 O O . ALA A 1 96 ? -3.011 -6.184 -4.615 1.00 98.12 96 ALA A O 1
ATOM 768 N N . SER A 1 97 ? -3.251 -5.283 -2.565 1.00 98.50 97 SER A N 1
ATOM 769 C CA . SER A 1 97 ? -2.196 -4.279 -2.711 1.00 98.50 97 SER A CA 1
ATOM 770 C C . SER A 1 97 ? -0.801 -4.919 -2.732 1.00 98.50 97 SER A C 1
ATOM 772 O O . SER A 1 97 ? -0.037 -4.681 -3.667 1.00 98.50 97 SER A O 1
ATOM 774 N N . TYR A 1 98 ? -0.497 -5.839 -1.810 1.00 98.38 98 TYR A N 1
ATOM 775 C CA . TYR A 1 98 ? 0.767 -6.592 -1.821 1.00 98.38 98 TYR A CA 1
ATOM 776 C C . TYR A 1 98 ? 0.936 -7.454 -3.079 1.00 98.38 98 TYR A C 1
ATOM 778 O O . TYR A 1 98 ? 2.037 -7.573 -3.614 1.00 98.38 98 TYR A O 1
ATOM 786 N N . S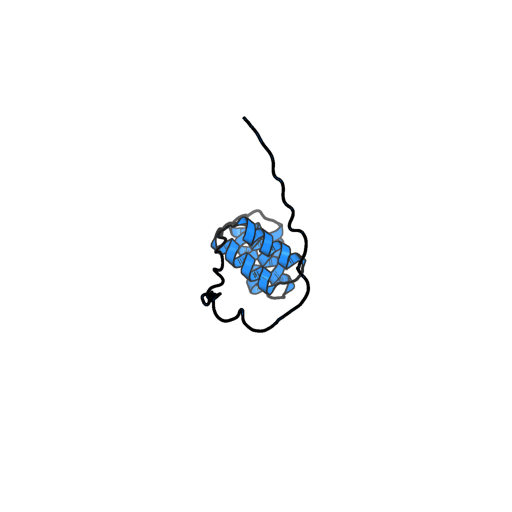ER A 1 99 ? -0.159 -7.987 -3.622 1.00 97.69 99 SER A N 1
ATOM 787 C CA . SER A 1 99 ? -0.134 -8.722 -4.891 1.00 97.69 99 SER A CA 1
ATOM 788 C C . SER A 1 99 ? 0.272 -7.850 -6.077 1.00 97.69 99 SER A C 1
ATOM 790 O O . SER A 1 99 ? 0.874 -8.360 -7.021 1.00 97.69 99 SER A O 1
ATOM 792 N N . GLN A 1 100 ? -0.031 -6.550 -6.059 1.00 98.31 100 GLN A N 1
ATOM 793 C CA . GLN A 1 100 ? 0.478 -5.633 -7.082 1.00 98.31 100 GLN A CA 1
ATOM 794 C C . GLN A 1 100 ? 1.976 -5.396 -6.919 1.00 98.31 100 GLN A C 1
ATOM 796 O O . GLN A 1 100 ? 2.688 -5.432 -7.920 1.00 98.31 100 GLN A O 1
ATOM 801 N N . VAL A 1 101 ? 2.474 -5.274 -5.683 1.00 98.19 101 VAL A N 1
ATOM 802 C CA . VAL A 1 101 ? 3.921 -5.190 -5.425 1.00 98.19 101 VAL A CA 1
ATOM 803 C C . VAL A 1 101 ? 4.642 -6.403 -6.010 1.00 98.19 101 VAL A C 1
ATOM 805 O O . VAL A 1 101 ? 5.586 -6.222 -6.764 1.00 98.19 101 VAL A O 1
ATOM 808 N N . VAL A 1 102 ? 4.156 -7.628 -5.775 1.00 97.00 102 VAL A N 1
ATOM 809 C CA . VAL A 1 102 ? 4.747 -8.852 -6.358 1.00 97.00 102 VAL A CA 1
ATOM 810 C C . VAL A 1 102 ? 4.685 -8.857 -7.891 1.00 97.00 102 VAL A C 1
ATOM 812 O O . VAL A 1 102 ? 5.620 -9.302 -8.549 1.00 97.00 102 VAL A O 1
ATOM 815 N N . LYS A 1 103 ? 3.604 -8.357 -8.500 1.00 97.19 103 LYS A N 1
ATOM 816 C CA . LYS A 1 103 ? 3.511 -8.262 -9.970 1.00 97.19 103 LYS A CA 1
ATOM 817 C C . LYS A 1 103 ? 4.530 -7.285 -10.561 1.00 97.19 103 LYS A C 1
ATOM 819 O O . LYS A 1 103 ? 5.002 -7.513 -11.673 1.00 97.19 103 LYS A O 1
ATOM 824 N N . ILE A 1 104 ? 4.823 -6.194 -9.855 1.00 97.56 104 ILE A N 1
ATOM 825 C CA . ILE A 1 104 ? 5.779 -5.164 -10.284 1.00 97.56 104 ILE A CA 1
ATOM 826 C C . ILE A 1 104 ? 7.214 -5.621 -9.991 1.00 97.56 104 ILE A C 1
ATOM 828 O O . ILE A 1 104 ? 8.084 -5.525 -10.855 1.00 97.56 104 ILE A O 1
ATOM 832 N N . GLU A 1 105 ? 7.434 -6.175 -8.801 1.00 96.88 105 GLU A N 1
ATOM 833 C CA . GLU A 1 105 ? 8.707 -6.650 -8.270 1.00 96.88 105 GLU A CA 1
ATOM 834 C C . GLU A 1 105 ? 8.582 -8.111 -7.792 1.00 96.88 105 GLU A C 1
ATOM 836 O O . GLU A 1 105 ? 8.437 -8.380 -6.595 1.00 96.88 105 GLU A O 1
ATOM 841 N N . PRO A 1 106 ? 8.698 -9.097 -8.699 1.00 95.31 106 PRO A N 1
ATOM 842 C CA . PRO A 1 106 ? 8.508 -10.512 -8.356 1.00 95.31 106 PRO A CA 1
ATOM 843 C C . PRO A 1 106 ? 9.471 -11.054 -7.296 1.00 95.31 106 PRO A C 1
ATOM 845 O O . PRO A 1 106 ? 9.186 -12.067 -6.666 1.00 95.31 106 PRO A O 1
ATOM 848 N N . ASN A 1 107 ? 10.601 -10.378 -7.081 1.00 94.25 107 ASN A N 1
ATOM 849 C CA . ASN A 1 107 ? 11.619 -10.761 -6.104 1.00 94.25 107 ASN A CA 1
ATOM 850 C C . ASN A 1 107 ? 11.499 -9.990 -4.773 1.00 94.25 107 ASN A C 1
ATOM 852 O O . ASN A 1 107 ? 12.400 -10.078 -3.938 1.00 94.25 107 ASN A O 1
ATOM 856 N N . ASN A 1 108 ? 10.422 -9.226 -4.555 1.00 93.81 108 ASN A N 1
ATOM 857 C CA . ASN A 1 108 ? 10.220 -8.459 -3.328 1.00 93.81 108 ASN A CA 1
ATOM 858 C C . ASN A 1 108 ? 9.821 -9.385 -2.162 1.00 93.81 108 ASN A C 1
ATOM 860 O O . ASN A 1 108 ? 8.663 -9.779 -2.011 1.00 93.81 108 ASN A O 1
ATOM 864 N N . SER A 1 109 ? 10.795 -9.746 -1.323 1.00 91.69 109 SER A N 1
ATOM 865 C CA . SER A 1 109 ? 10.602 -10.663 -0.189 1.00 91.69 109 SER A CA 1
ATOM 866 C C . SER A 1 109 ? 9.616 -10.146 0.863 1.00 91.69 109 SER A C 1
ATOM 868 O O . SER A 1 109 ? 8.923 -10.946 1.499 1.00 91.69 109 SER A O 1
ATOM 870 N N . PHE A 1 110 ? 9.514 -8.824 1.034 1.00 92.75 110 PHE A N 1
ATOM 871 C CA . PHE A 1 110 ? 8.554 -8.210 1.950 1.00 92.75 110 PHE A CA 1
ATOM 872 C C . PHE A 1 11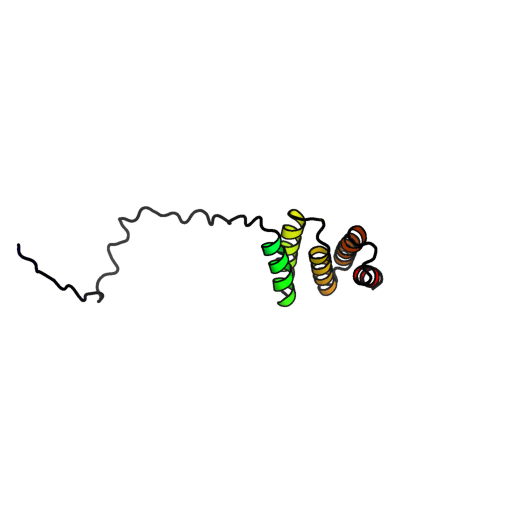0 ? 7.120 -8.496 1.499 1.00 92.75 110 PHE A C 1
ATOM 874 O O . PHE A 1 110 ? 6.311 -8.978 2.293 1.00 92.75 110 PHE A O 1
ATOM 881 N N . ALA A 1 111 ? 6.820 -8.261 0.221 1.00 90.62 111 ALA A N 1
ATOM 882 C CA . ALA A 1 111 ? 5.486 -8.472 -0.327 1.00 90.62 111 ALA A CA 1
ATOM 883 C C . ALA A 1 111 ? 5.064 -9.948 -0.256 1.00 90.62 111 ALA A C 1
ATOM 885 O O . ALA A 1 111 ? 3.942 -10.240 0.153 1.00 90.62 111 ALA A O 1
ATOM 886 N N . TRP A 1 112 ? 5.980 -10.879 -0.545 1.00 91.94 112 TRP A N 1
ATOM 887 C CA . TRP A 1 112 ? 5.731 -12.314 -0.363 1.00 91.94 112 TRP A CA 1
ATOM 888 C C . TRP A 1 112 ? 5.428 -12.683 1.088 1.00 91.94 112 TRP A C 1
ATOM 890 O O . TRP A 1 112 ? 4.493 -13.433 1.351 1.00 91.94 112 TRP A O 1
ATOM 900 N N . THR A 1 113 ? 6.184 -12.133 2.041 1.00 92.06 113 THR A N 1
ATOM 901 C CA . THR A 1 113 ? 5.950 -12.391 3.470 1.00 92.06 113 THR A CA 1
ATOM 902 C C . THR A 1 113 ? 4.564 -11.908 3.894 1.00 92.06 113 THR A C 1
ATOM 904 O O . THR A 1 113 ? 3.850 -12.612 4.602 1.00 92.06 113 THR A O 1
ATOM 907 N N . LYS A 1 114 ? 4.157 -10.725 3.424 1.00 92.44 114 LYS A N 1
ATOM 908 C CA . LYS A 1 114 ? 2.851 -10.135 3.727 1.00 92.44 114 LYS A CA 1
ATOM 909 C C . LYS A 1 114 ? 1.661 -10.863 3.097 1.00 92.44 114 LYS A C 1
ATOM 911 O O . LYS A 1 114 ? 0.553 -10.691 3.582 1.00 92.44 114 LYS A O 1
ATOM 916 N N . GLN A 1 115 ? 1.862 -11.670 2.055 1.00 84.44 115 GLN A N 1
ATOM 917 C CA . GLN A 1 115 ? 0.793 -12.485 1.463 1.00 84.44 115 GLN A CA 1
ATOM 918 C C . GLN A 1 115 ? 0.456 -13.752 2.262 1.00 84.44 115 GLN A C 1
ATOM 920 O O . GLN A 1 115 ? -0.584 -14.360 2.020 1.00 84.44 115 GLN A O 1
ATOM 925 N N . CYS A 1 116 ? 1.336 -14.166 3.174 1.00 83.50 116 CYS A N 1
ATOM 926 C CA . CYS A 1 116 ? 1.192 -15.402 3.945 1.00 83.50 116 CYS A CA 1
ATOM 927 C C . CYS A 1 116 ? 0.745 -15.180 5.401 1.00 83.50 116 CYS A C 1
ATOM 929 O O . CYS A 1 116 ? 0.461 -16.164 6.082 1.00 83.50 116 CYS A O 1
ATOM 931 N N . LEU A 1 117 ? 0.764 -13.929 5.875 1.00 71.81 117 LEU A N 1
ATOM 932 C CA . LEU A 1 117 ? 0.367 -13.506 7.225 1.00 71.81 117 LEU A CA 1
ATOM 933 C C . LEU A 1 117 ? -1.140 -13.260 7.291 1.00 71.81 117 LEU A C 1
ATOM 935 O O . LEU A 1 117 ? -1.735 -13.697 8.297 1.00 71.81 117 LEU A O 1
#

pLDDT: mean 80.09, std 24.13, range [32.12, 98.81]

Secondary structure (DSSP, 8-state):
-----------------SSSTTSSS---------------HHHHHHHHHHHHHTT-HHHHHHHHHHHHHH-TT-HHHHHHHHHHHHHTT-HHHHHHHHHHHHHH-TT-HHHHHHHH-